Protein AF-A0A8T5T8E7-F1 (afdb_monomer)

Sequence (106 aa):
MHLLITVNSGESVYISFNAKYTIDNSGSYEYIESFIYQNGTAIPAPYAYVGEVNSEAVDSLRMVSLQYSIAGLAAGDYNFSIRATTGDNTGDNRIDDTILFIQTYL

Radius of gyration: 15.11 Å; Cα contacts (8 Å, |Δi|>4): 255; chains: 1; bounding box: 36×20×40 Å

Solvent-accessible surface area (backbone atoms only — not comparable to full-atom values): 6202 Å² total; per-residue (Å²): 108,81,43,84,44,76,38,53,80,74,26,26,40,40,41,37,36,40,38,31,43,42,74,49,54,87,74,43,50,32,37,42,40,43,45,33,29,44,94,83,45,80,46,96,55,68,66,44,79,77,48,67,52,84,60,85,66,92,75,65,90,41,73,49,76,53,74,53,74,50,69,87,51,71,58,47,64,32,43,36,36,65,46,39,45,47,73,78,66,82,49,70,47,34,70,77,46,73,55,80,48,76,48,72,44,120

Mean predicted aligned error: 5.39 Å

Secondary structure (DSSP, 8-state):
--EEEEE-TT-EEEEEEEEEEE---SSSEEEEEEEEEETTEEE---EEEEEE--S--TT--EEEEEEEEE-SPPSEEEEEEEEEEESS--S--EEEEEEEEEEEE-

pLDDT: mean 86.65, std 12.7, range [51.66, 97.56]

Foldseek 3Di:
DKDKDFAAPFKKKKKKKKFWWFDQDAFWWKKKDKWKDDPNDTDDDDIDTPDGDNDRPRDDRDMDMDIDMGGPDDGGMMIIDIWIATPVRPDDIGTPDMDIDMDMDD

Structure (mmCIF, N/CA/C/O backbone):
data_AF-A0A8T5T8E7-F1
#
_entry.id   AF-A0A8T5T8E7-F1
#
loop_
_atom_site.group_PDB
_atom_site.id
_atom_site.type_symbol
_atom_site.label_atom_id
_atom_site.label_alt_id
_atom_site.label_comp_id
_atom_site.label_asym_id
_atom_site.label_entity_id
_atom_site.label_seq_id
_atom_site.pdbx_PDB_ins_code
_atom_site.Cartn_x
_atom_site.Cartn_y
_atom_site.Cartn_z
_atom_site.occupancy
_atom_site.B_iso_or_equiv
_atom_site.auth_seq_id
_atom_site.auth_comp_id
_atom_site.auth_asym_id
_atom_site.auth_atom_id
_atom_site.pdbx_PDB_model_num
ATOM 1 N N . MET A 1 1 ? -4.086 -5.957 -6.530 1.00 62.25 1 MET A N 1
ATOM 2 C CA . MET A 1 1 ? -4.644 -6.672 -5.358 1.00 62.25 1 MET A CA 1
ATOM 3 C C . MET A 1 1 ? -5.521 -5.701 -4.586 1.00 62.25 1 MET A C 1
ATOM 5 O O . MET A 1 1 ? -5.076 -4.580 -4.373 1.00 62.25 1 MET A O 1
ATOM 9 N N . HIS A 1 2 ? -6.730 -6.112 -4.201 1.00 73.31 2 HIS A N 1
ATOM 10 C CA . HIS A 1 2 ? -7.610 -5.343 -3.317 1.00 73.31 2 HIS A CA 1
ATOM 11 C C . HIS A 1 2 ? -7.902 -6.189 -2.081 1.00 73.31 2 HIS A C 1
ATOM 13 O O . HIS A 1 2 ? -8.367 -7.319 -2.225 1.00 73.31 2 HIS A O 1
ATOM 19 N N . LEU A 1 3 ? -7.589 -5.669 -0.896 1.00 88.62 3 LEU A N 1
ATOM 20 C CA . LEU A 1 3 ? -7.865 -6.334 0.375 1.00 88.62 3 LEU A CA 1
ATOM 21 C C . LEU A 1 3 ? -8.866 -5.507 1.181 1.00 88.62 3 LEU A C 1
ATOM 23 O O . LEU A 1 3 ? -8.738 -4.285 1.243 1.00 88.62 3 LEU A O 1
ATOM 27 N N . LEU A 1 4 ? -9.835 -6.177 1.799 1.00 93.50 4 LEU A N 1
ATOM 28 C CA . LEU A 1 4 ? -10.779 -5.545 2.713 1.00 93.50 4 LEU A CA 1
ATOM 29 C C . LEU A 1 4 ? -10.181 -5.522 4.125 1.00 93.50 4 LEU A C 1
AT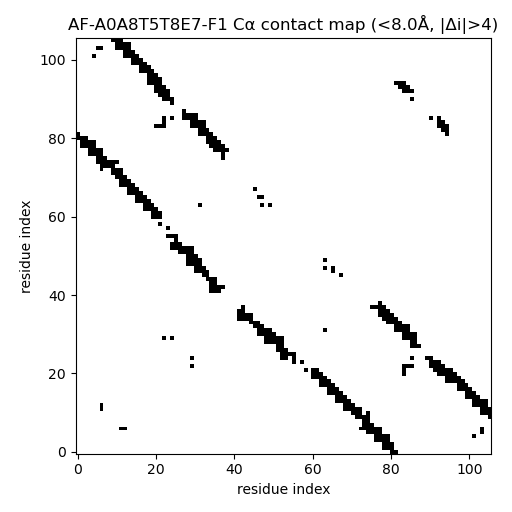OM 31 O O . LEU A 1 4 ? -9.681 -6.541 4.598 1.00 93.50 4 LEU A O 1
ATOM 35 N N . ILE A 1 5 ? -10.247 -4.374 4.791 1.00 95.88 5 ILE A N 1
ATOM 36 C CA . ILE A 1 5 ? -9.858 -4.185 6.190 1.00 95.88 5 ILE A CA 1
ATOM 37 C C . ILE A 1 5 ? -11.092 -3.701 6.942 1.00 95.88 5 ILE A C 1
ATOM 39 O O . ILE A 1 5 ? -11.624 -2.645 6.614 1.00 95.88 5 ILE A O 1
ATOM 43 N N . THR A 1 6 ? -11.524 -4.434 7.960 1.00 97.00 6 THR A N 1
ATOM 44 C CA . THR A 1 6 ? -12.607 -3.998 8.849 1.00 97.00 6 THR A CA 1
ATOM 45 C C . THR A 1 6 ? -12.004 -3.383 10.103 1.00 97.00 6 THR A C 1
ATOM 47 O O . THR A 1 6 ? -11.213 -4.037 10.778 1.00 97.00 6 THR A O 1
ATOM 50 N N . VAL A 1 7 ? -12.369 -2.138 10.408 1.00 97.31 7 VAL A N 1
ATOM 51 C CA . VAL A 1 7 ? -11.883 -1.378 11.569 1.00 97.31 7 VAL A CA 1
ATOM 52 C C . VAL A 1 7 ? -13.041 -1.140 12.531 1.00 97.31 7 VAL A C 1
ATOM 54 O O . VAL A 1 7 ? -14.070 -0.580 12.143 1.00 97.31 7 VAL A O 1
ATOM 57 N N . ASN A 1 8 ? -12.888 -1.541 13.791 1.00 97.38 8 ASN A N 1
ATOM 58 C CA . ASN A 1 8 ? -13.862 -1.234 14.836 1.00 97.38 8 ASN A CA 1
ATOM 59 C C . ASN A 1 8 ? -13.624 0.155 15.439 1.00 97.38 8 ASN A C 1
ATOM 61 O O . ASN A 1 8 ? -12.570 0.770 15.291 1.00 97.38 8 ASN A O 1
ATOM 65 N N . SER A 1 9 ? -14.624 0.659 16.164 1.00 96.69 9 SER A N 1
ATOM 66 C CA . SER A 1 9 ? -14.518 1.951 16.847 1.00 96.69 9 SER A CA 1
ATOM 67 C C . SER A 1 9 ? -13.334 1.968 17.816 1.00 96.69 9 SER A C 1
ATOM 69 O O . SER A 1 9 ? -13.310 1.200 18.775 1.00 96.69 9 SER A O 1
ATOM 71 N N . GLY A 1 10 ? -12.408 2.902 17.600 1.00 95.56 10 GLY A N 1
ATOM 72 C CA . GLY A 1 10 ? -11.218 3.085 18.432 1.00 95.56 10 GLY A CA 1
ATOM 73 C C . GLY A 1 10 ? -10.001 2.271 17.994 1.00 95.56 10 GLY A C 1
ATOM 74 O O . GLY A 1 10 ? -8.939 2.466 18.571 1.00 95.56 10 GLY A O 1
ATOM 75 N N . GLU A 1 11 ? -10.119 1.411 16.979 1.00 97.50 11 GLU A N 1
ATOM 76 C CA . GLU A 1 11 ? -8.979 0.660 16.458 1.00 97.50 11 GLU A CA 1
ATOM 77 C C . GLU A 1 11 ? -8.094 1.506 15.528 1.00 97.50 11 GLU A C 1
ATOM 79 O O . GLU A 1 11 ? -8.537 2.409 14.814 1.00 97.50 11 GLU A O 1
ATOM 84 N N . SER A 1 12 ? -6.814 1.160 15.520 1.00 96.62 12 SER A N 1
ATOM 85 C CA . SER A 1 12 ? -5.814 1.561 14.540 1.00 96.62 12 SER A CA 1
ATOM 86 C C . SER A 1 12 ? -5.501 0.391 13.608 1.00 96.62 12 SER A C 1
ATOM 88 O O . SER A 1 12 ? -5.731 -0.769 13.944 1.00 96.62 12 SER A O 1
ATOM 90 N N . VAL A 1 13 ? -4.941 0.686 12.437 1.00 97.31 13 VAL A N 1
ATOM 91 C CA . VAL A 1 13 ? -4.522 -0.315 11.449 1.00 97.31 13 VAL A CA 1
ATOM 92 C C . VAL A 1 13 ? -3.007 -0.280 11.325 1.00 97.31 13 VAL A C 1
ATOM 94 O O . VAL A 1 13 ? -2.442 0.778 11.067 1.00 97.31 13 VAL A O 1
ATOM 97 N N . TYR A 1 14 ? -2.351 -1.427 11.465 1.00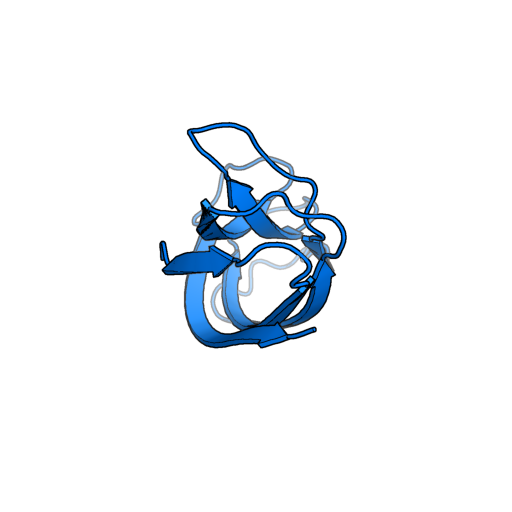 97.25 14 TYR A N 1
ATOM 98 C CA . TYR A 1 14 ? -0.957 -1.636 11.087 1.00 97.25 14 TYR A CA 1
ATOM 99 C C . TYR A 1 14 ? -0.897 -2.343 9.735 1.00 97.25 14 TYR A C 1
ATOM 101 O O . TYR A 1 14 ? -1.588 -3.340 9.522 1.00 97.25 14 TYR A O 1
ATOM 109 N N . ILE A 1 15 ? -0.058 -1.835 8.835 1.00 96.50 15 ILE A N 1
ATOM 110 C CA . ILE A 1 15 ? 0.186 -2.400 7.509 1.00 96.50 15 ILE A CA 1
ATOM 111 C C . ILE A 1 15 ? 1.688 -2.579 7.339 1.00 96.50 15 ILE A C 1
ATOM 113 O O . ILE A 1 15 ? 2.468 -1.646 7.534 1.00 96.50 15 ILE A O 1
ATOM 117 N N . SER A 1 16 ? 2.088 -3.776 6.930 1.00 96.00 16 SER A N 1
ATOM 118 C CA . SER A 1 16 ? 3.435 -4.068 6.465 1.00 96.00 16 SER A CA 1
ATOM 119 C C . SER A 1 16 ? 3.356 -4.904 5.203 1.00 96.00 16 SER A C 1
ATOM 121 O O . SER A 1 16 ? 2.598 -5.870 5.134 1.00 96.00 16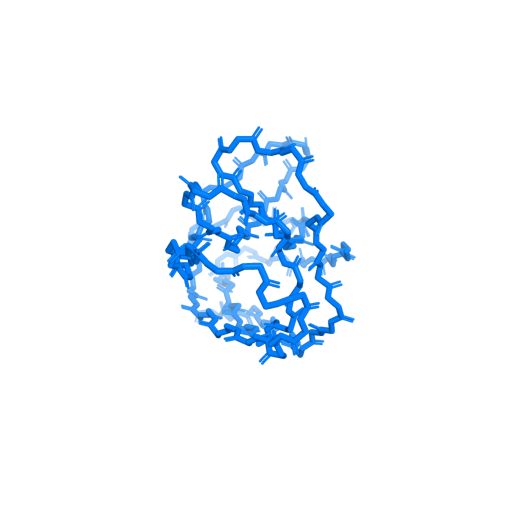 SER A O 1
ATOM 123 N N . PHE A 1 17 ? 4.140 -4.547 4.196 1.00 94.69 17 PHE A N 1
ATOM 124 C CA . PHE A 1 17 ? 4.298 -5.394 3.030 1.00 94.69 17 PHE A CA 1
ATOM 125 C C . PHE A 1 17 ? 5.730 -5.401 2.534 1.00 94.69 17 PHE A C 1
ATOM 127 O O . PHE A 1 17 ? 6.464 -4.422 2.677 1.00 94.69 17 PHE A O 1
ATOM 134 N N . ASN A 1 18 ? 6.085 -6.511 1.898 1.00 94.06 18 ASN A N 1
ATOM 135 C CA . ASN A 1 18 ? 7.206 -6.590 0.988 1.00 94.06 18 ASN A CA 1
ATOM 136 C C . ASN A 1 18 ? 6.659 -6.884 -0.410 1.00 94.06 18 ASN A C 1
ATOM 138 O O . ASN A 1 18 ? 5.933 -7.862 -0.590 1.00 94.06 18 ASN A O 1
ATOM 142 N N . ALA A 1 19 ? 6.964 -6.021 -1.373 1.00 92.56 19 ALA A N 1
ATOM 143 C CA . ALA A 1 19 ? 6.479 -6.140 -2.738 1.00 92.56 19 ALA A CA 1
ATOM 144 C C . ALA A 1 19 ? 7.653 -6.305 -3.695 1.00 92.56 19 ALA A C 1
ATOM 146 O O . ALA A 1 19 ? 8.558 -5.467 -3.725 1.00 92.56 19 ALA A O 1
ATOM 147 N N . LYS A 1 20 ? 7.596 -7.363 -4.499 1.00 91.31 20 LYS A N 1
ATOM 148 C CA . LYS A 1 20 ? 8.399 -7.493 -5.706 1.00 91.31 20 LYS A CA 1
ATOM 149 C C . LYS A 1 20 ? 7.695 -6.745 -6.832 1.00 91.31 20 LYS A C 1
ATOM 151 O O . LYS A 1 20 ? 6.484 -6.896 -7.005 1.00 91.31 20 LYS A O 1
ATOM 156 N N . TYR A 1 21 ? 8.438 -5.950 -7.586 1.00 88.12 21 TYR A N 1
ATOM 157 C CA . TYR A 1 21 ? 7.862 -5.116 -8.632 1.00 88.12 21 TYR A CA 1
ATOM 158 C C . TYR A 1 21 ? 8.739 -5.058 -9.877 1.00 88.12 21 TYR A C 1
ATOM 160 O O . TYR A 1 21 ? 9.963 -5.192 -9.810 1.00 88.12 21 TYR A O 1
ATOM 168 N N . THR A 1 22 ? 8.071 -4.782 -10.991 1.00 85.25 22 THR A N 1
ATOM 169 C CA . THR A 1 22 ? 8.672 -4.414 -12.264 1.00 85.25 22 THR A CA 1
ATOM 170 C C . THR A 1 22 ? 8.196 -3.008 -12.583 1.00 85.25 22 THR A C 1
ATOM 172 O O . THR A 1 22 ? 6.996 -2.728 -12.554 1.00 85.25 22 THR A O 1
ATOM 175 N N . ILE A 1 23 ? 9.151 -2.124 -12.839 1.00 82.38 23 ILE A N 1
ATOM 176 C CA . ILE A 1 23 ? 8.906 -0.779 -13.332 1.00 82.38 23 ILE A CA 1
ATOM 177 C C . ILE A 1 23 ? 9.778 -0.620 -14.571 1.00 82.38 23 ILE A C 1
ATOM 179 O O . ILE A 1 23 ? 11.004 -0.705 -14.479 1.00 82.38 23 ILE A O 1
ATOM 183 N N . ASP A 1 24 ? 9.128 -0.454 -15.717 1.00 76.69 24 ASP A N 1
ATOM 184 C CA . ASP A 1 24 ? 9.794 -0.103 -16.965 1.00 76.69 24 ASP A CA 1
ATOM 185 C C . ASP A 1 24 ? 9.906 1.418 -17.047 1.00 76.69 24 ASP A C 1
ATOM 187 O O . ASP A 1 24 ? 8.910 2.139 -16.936 1.00 76.69 24 ASP A O 1
ATOM 191 N N . ASN A 1 25 ? 11.133 1.912 -17.158 1.00 70.31 25 ASN A N 1
ATOM 192 C CA . ASN A 1 25 ? 11.423 3.324 -17.000 1.00 70.31 25 ASN A CA 1
ATOM 193 C C . ASN A 1 25 ? 12.623 3.746 -17.843 1.00 70.31 25 ASN A C 1
ATOM 195 O O . ASN A 1 25 ? 13.697 3.148 -17.781 1.00 70.31 25 ASN A O 1
ATOM 199 N N . SER A 1 26 ? 12.451 4.860 -18.551 1.00 61.75 26 SER A N 1
ATOM 200 C CA . SER A 1 26 ? 13.532 5.626 -19.157 1.00 61.75 26 SER A CA 1
ATOM 201 C C . SER A 1 26 ? 13.583 7.036 -18.547 1.00 61.75 26 SER A C 1
ATOM 203 O O . SER A 1 26 ? 12.969 7.967 -19.069 1.00 61.75 26 SER A O 1
ATOM 205 N N . GLY A 1 27 ? 14.336 7.211 -17.454 1.00 64.69 27 GLY A N 1
ATOM 206 C CA . GLY A 1 27 ? 14.739 8.533 -16.941 1.00 64.69 27 GLY A CA 1
ATOM 207 C C . GLY A 1 27 ? 13.760 9.272 -16.013 1.00 64.69 27 GLY A C 1
ATOM 208 O O . GLY A 1 27 ? 13.871 10.491 -15.892 1.00 64.69 27 GLY A O 1
ATOM 209 N N . SER A 1 28 ? 12.820 8.579 -15.361 1.00 74.56 28 SER A N 1
ATOM 210 C CA . SER A 1 28 ? 11.865 9.157 -14.394 1.00 74.56 28 SER A CA 1
ATOM 211 C C . SER A 1 28 ? 12.026 8.608 -12.965 1.00 74.56 28 SER A C 1
ATOM 213 O O . SER A 1 28 ? 12.700 7.607 -12.735 1.00 74.56 28 SER A O 1
ATOM 215 N N . TYR A 1 29 ? 11.372 9.244 -11.987 1.00 82.50 29 TYR A N 1
ATOM 216 C CA . TYR A 1 29 ? 11.253 8.725 -10.618 1.00 82.50 29 TYR A CA 1
ATOM 217 C C . TYR A 1 29 ? 10.330 7.501 -10.546 1.00 82.50 29 TYR A C 1
ATOM 219 O O . TYR A 1 29 ? 9.266 7.492 -11.168 1.00 82.50 29 TYR A O 1
ATOM 227 N N . GLU A 1 30 ? 10.694 6.513 -9.731 1.00 84.38 30 GLU A N 1
ATOM 228 C CA . GLU A 1 30 ? 9.922 5.288 -9.513 1.00 84.38 30 GLU A CA 1
ATOM 229 C C . GLU A 1 30 ? 9.345 5.228 -8.097 1.00 84.38 30 GLU A C 1
ATOM 231 O O . GLU A 1 30 ? 10.022 5.532 -7.104 1.00 84.38 30 GLU A O 1
ATOM 236 N N . TYR A 1 31 ? 8.095 4.776 -7.993 1.00 88.38 31 TYR A N 1
ATOM 237 C CA . TYR A 1 31 ? 7.378 4.712 -6.728 1.00 88.38 31 TYR A CA 1
ATOM 238 C C . TYR A 1 31 ? 6.587 3.418 -6.571 1.00 88.38 31 TYR A C 1
ATOM 240 O O . TYR A 1 31 ? 6.038 2.859 -7.524 1.00 88.38 31 TYR A O 1
ATOM 248 N N . ILE A 1 32 ? 6.465 3.000 -5.315 1.00 91.69 32 ILE A N 1
ATOM 249 C CA . ILE A 1 32 ? 5.501 1.999 -4.874 1.00 91.69 32 ILE A CA 1
ATOM 250 C C . ILE A 1 32 ? 4.518 2.703 -3.949 1.00 91.69 32 ILE A C 1
ATOM 252 O O . ILE A 1 32 ? 4.847 3.094 -2.828 1.00 91.69 32 ILE A O 1
ATOM 25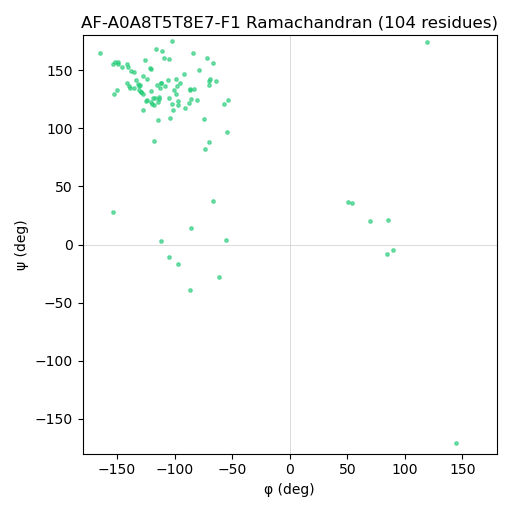6 N N . GLU A 1 33 ? 3.310 2.903 -4.451 1.00 92.00 33 GLU A N 1
ATOM 257 C CA . GLU A 1 33 ? 2.252 3.627 -3.764 1.00 92.00 33 GLU A CA 1
ATOM 258 C C . GLU A 1 33 ? 1.339 2.652 -3.034 1.00 92.00 33 GLU A C 1
ATOM 260 O O . GLU A 1 33 ? 0.975 1.600 -3.566 1.00 92.00 33 GLU A O 1
ATOM 265 N N . SER A 1 34 ? 0.942 3.025 -1.820 1.00 93.81 34 SER A N 1
ATOM 266 C CA . SER A 1 34 ? -0.131 2.360 -1.097 1.00 93.81 34 SER A CA 1
ATOM 267 C C . SER A 1 34 ? -1.374 3.241 -1.108 1.00 93.81 34 SER A C 1
ATOM 269 O O . SER A 1 34 ? -1.287 4.464 -1.013 1.00 93.81 34 SER A O 1
ATOM 271 N N . PHE A 1 35 ? -2.539 2.619 -1.240 1.00 94.25 35 PHE A N 1
ATOM 272 C CA . PHE A 1 35 ? -3.815 3.311 -1.285 1.00 94.25 35 PHE A CA 1
ATOM 273 C C . PHE A 1 35 ? -4.796 2.680 -0.320 1.00 94.25 35 PHE A C 1
ATOM 275 O O . PHE A 1 35 ? -4.917 1.454 -0.259 1.00 94.25 35 PHE A O 1
ATOM 282 N N . ILE A 1 36 ? -5.525 3.535 0.390 1.00 95.75 36 ILE A N 1
ATOM 283 C CA . ILE A 1 36 ? -6.597 3.143 1.297 1.00 95.75 36 ILE A CA 1
ATOM 284 C C . ILE A 1 36 ? -7.831 3.963 0.960 1.00 95.75 36 ILE A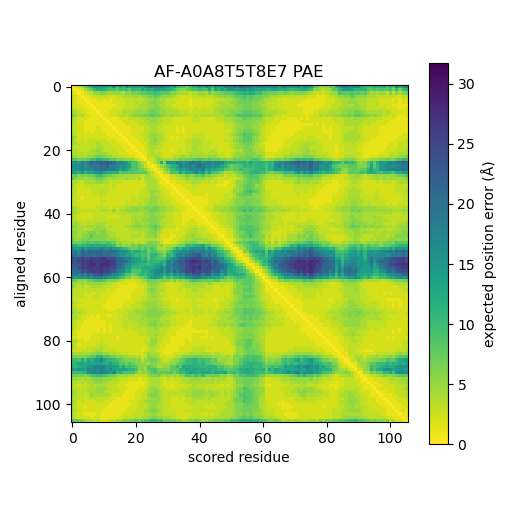 C 1
ATOM 286 O O . ILE A 1 36 ? -7.751 5.184 0.830 1.00 95.75 36 ILE A O 1
ATOM 290 N N . TYR A 1 37 ? -8.971 3.291 0.829 1.00 95.75 37 TYR A N 1
ATOM 291 C CA . TYR A 1 37 ? -10.238 3.932 0.498 1.00 95.75 37 TYR A CA 1
ATOM 292 C C . TYR A 1 37 ? -11.361 3.477 1.417 1.00 95.75 37 TYR A C 1
ATOM 294 O O . TYR A 1 37 ? -11.530 2.280 1.640 1.00 95.75 37 TYR A O 1
ATOM 302 N N . GLN A 1 38 ? -12.195 4.420 1.846 1.00 95.88 38 GLN A N 1
ATOM 303 C CA . GLN A 1 38 ? -13.475 4.148 2.498 1.00 95.88 38 GLN A CA 1
ATOM 304 C C . GLN A 1 38 ? -14.595 4.720 1.641 1.00 95.88 38 GLN A C 1
ATOM 306 O O . GLN A 1 38 ? -14.619 5.922 1.388 1.00 95.88 38 GLN A O 1
ATOM 311 N N . ASN A 1 39 ? -15.518 3.876 1.173 1.00 93.12 39 ASN A N 1
ATOM 312 C CA . ASN A 1 39 ? -16.651 4.305 0.338 1.00 93.12 39 ASN A CA 1
ATOM 313 C C . ASN A 1 39 ? -16.240 5.184 -0.867 1.00 93.12 39 ASN A C 1
ATOM 315 O O . ASN A 1 39 ? -16.930 6.137 -1.214 1.00 93.12 39 ASN A O 1
ATOM 319 N N . GLY A 1 40 ? -15.089 4.889 -1.482 1.00 91.44 40 GLY A N 1
ATOM 320 C CA . GLY A 1 40 ? -14.537 5.647 -2.614 1.00 91.44 40 GLY A CA 1
ATOM 321 C C . GLY A 1 40 ? -13.717 6.890 -2.240 1.00 91.44 40 GLY A C 1
ATOM 322 O O . GLY A 1 40 ? -13.049 7.448 -3.106 1.00 91.44 40 GLY A O 1
ATOM 323 N N . THR A 1 41 ? -13.696 7.298 -0.971 1.00 94.69 41 THR A N 1
ATOM 324 C CA . THR A 1 41 ? -12.869 8.415 -0.492 1.00 94.69 41 THR A CA 1
ATOM 325 C C . THR A 1 41 ? -11.470 7.929 -0.141 1.00 94.69 41 THR A C 1
ATOM 327 O O . THR A 1 41 ? -11.320 7.010 0.665 1.00 94.69 41 THR A O 1
ATOM 330 N N . ALA A 1 42 ? -10.450 8.553 -0.735 1.00 94.25 42 ALA A N 1
ATOM 331 C CA . ALA A 1 42 ? -9.051 8.253 -0.454 1.00 94.25 42 ALA A CA 1
ATOM 332 C C . ALA A 1 42 ? -8.649 8.728 0.946 1.00 94.25 42 ALA A C 1
ATOM 334 O O . ALA A 1 42 ? -8.964 9.849 1.349 1.00 94.25 42 ALA A O 1
ATOM 335 N N . ILE A 1 43 ? -7.902 7.889 1.652 1.00 94.25 43 ILE A N 1
ATOM 336 C CA . ILE A 1 43 ? -7.269 8.216 2.926 1.00 94.25 43 ILE A CA 1
ATOM 337 C C . ILE A 1 43 ? -5.767 8.331 2.698 1.00 94.25 43 ILE A C 1
ATOM 339 O O . ILE A 1 43 ? -5.205 7.486 1.996 1.00 94.25 43 ILE A O 1
ATOM 343 N N . PRO A 1 44 ? -5.106 9.352 3.275 1.00 92.31 44 PRO A N 1
ATOM 344 C 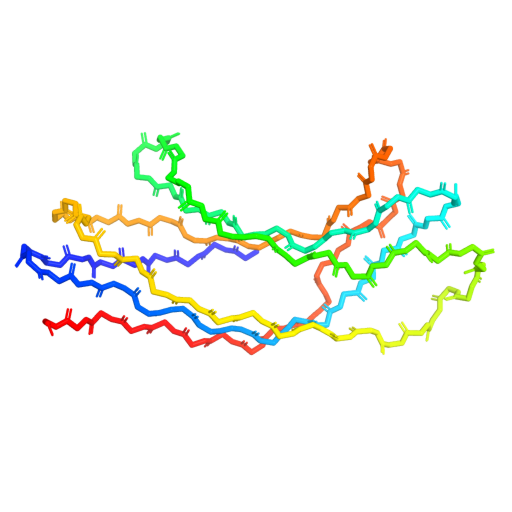CA . PRO A 1 44 ? -3.663 9.489 3.170 1.00 92.31 44 PRO A CA 1
ATOM 345 C C . PRO A 1 44 ? -2.945 8.213 3.615 1.00 92.31 44 PRO A C 1
ATOM 347 O O . PRO A 1 44 ? -3.130 7.735 4.734 1.00 92.31 44 PRO A O 1
ATOM 350 N N . ALA A 1 45 ? -2.110 7.686 2.729 1.00 91.50 45 ALA A N 1
ATOM 351 C CA . ALA A 1 45 ? -1.264 6.532 2.972 1.00 91.50 45 ALA A CA 1
ATOM 352 C C . ALA A 1 45 ? 0.141 6.832 2.423 1.00 91.50 45 ALA A C 1
ATOM 354 O O . ALA A 1 45 ? 0.280 7.620 1.481 1.00 91.50 45 ALA A O 1
ATOM 355 N N . PRO A 1 46 ? 1.201 6.279 3.030 1.00 90.31 46 PRO A N 1
ATOM 356 C CA . PRO A 1 46 ? 2.559 6.527 2.579 1.00 90.31 46 PRO A CA 1
ATOM 357 C C . PRO A 1 46 ? 2.848 5.825 1.248 1.00 90.31 46 PRO A C 1
ATOM 359 O O . PRO A 1 46 ? 2.207 4.847 0.865 1.00 90.31 46 PRO A O 1
ATOM 362 N N . TYR A 1 47 ? 3.880 6.298 0.566 1.00 89.44 47 TYR A N 1
ATOM 363 C CA . TYR A 1 47 ? 4.471 5.645 -0.594 1.00 89.44 47 TYR A CA 1
ATOM 364 C C . TYR A 1 47 ? 5.968 5.453 -0.347 1.00 89.44 47 TYR A C 1
ATOM 366 O O . TYR A 1 47 ? 6.567 6.146 0.479 1.00 89.44 47 TYR A O 1
ATOM 374 N N . ALA A 1 48 ? 6.574 4.512 -1.061 1.00 85.81 48 ALA A N 1
ATOM 375 C CA . ALA A 1 48 ? 8.014 4.325 -1.079 1.00 85.81 48 ALA A CA 1
ATOM 376 C C . ALA A 1 48 ? 8.581 4.855 -2.398 1.00 85.81 48 ALA A C 1
ATOM 378 O O . ALA A 1 48 ? 8.152 4.439 -3.472 1.00 85.81 48 ALA A O 1
ATOM 379 N N . TYR A 1 49 ? 9.560 5.754 -2.311 1.00 85.38 49 TYR A N 1
ATOM 380 C CA . TYR A 1 49 ? 10.408 6.101 -3.447 1.00 85.38 49 TYR A CA 1
ATOM 381 C C . TYR A 1 49 ? 11.493 5.034 -3.593 1.00 85.38 49 TYR A C 1
ATOM 383 O O . TYR A 1 49 ? 12.207 4.755 -2.626 1.00 85.38 49 TYR A O 1
ATOM 391 N N . VAL A 1 50 ? 11.597 4.422 -4.773 1.00 80.94 50 VAL A N 1
ATOM 392 C CA . VAL A 1 50 ? 12.494 3.274 -5.000 1.00 80.94 50 VAL A CA 1
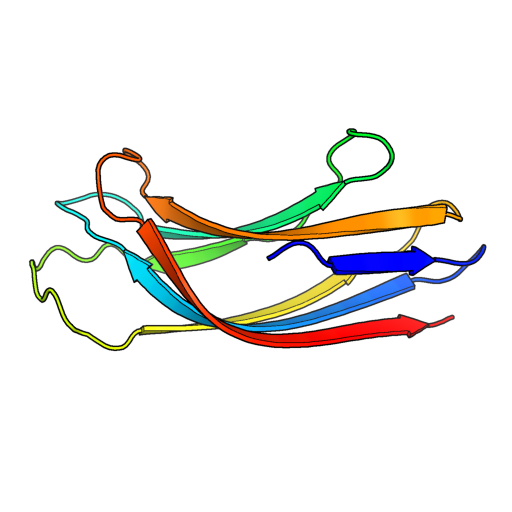ATOM 393 C C . VAL A 1 50 ? 13.674 3.579 -5.924 1.00 80.94 50 VAL A C 1
ATOM 395 O O . VAL A 1 50 ? 14.515 2.710 -6.147 1.00 80.94 50 VAL A O 1
ATOM 398 N N . GLY A 1 51 ? 13.801 4.836 -6.356 1.00 72.44 51 GLY A N 1
ATOM 399 C CA . GLY A 1 51 ? 14.940 5.347 -7.113 1.00 72.44 51 GLY A CA 1
ATOM 400 C C . GLY A 1 51 ? 14.563 5.873 -8.496 1.00 72.44 51 GLY A C 1
ATOM 401 O O . GLY A 1 51 ? 13.423 5.775 -8.935 1.00 72.44 51 GLY A O 1
ATOM 402 N N . GLU A 1 52 ? 15.549 6.449 -9.172 1.00 68.12 52 GLU A N 1
ATOM 403 C CA . GLU A 1 52 ? 15.556 6.645 -10.620 1.00 68.12 52 GLU A CA 1
ATOM 404 C C . GLU A 1 52 ? 16.479 5.561 -11.168 1.00 68.12 52 GLU A C 1
ATOM 406 O O . GLU A 1 52 ? 17.653 5.510 -10.777 1.00 68.12 52 GLU A O 1
ATOM 411 N N . VAL A 1 53 ? 15.996 4.684 -12.046 1.00 59.34 53 VAL A N 1
ATOM 412 C CA . VAL A 1 53 ? 16.900 3.771 -12.744 1.00 59.34 53 VAL A CA 1
ATOM 413 C C . VAL A 1 53 ? 17.102 4.238 -14.174 1.00 59.34 53 VAL A C 1
ATOM 415 O O . VAL A 1 53 ? 16.227 4.160 -15.023 1.00 59.34 53 VAL A O 1
ATOM 418 N N . ASN A 1 54 ? 18.315 4.728 -14.423 1.00 57.03 54 ASN A N 1
ATOM 419 C CA . ASN A 1 54 ? 18.775 5.217 -15.721 1.00 57.03 54 ASN A CA 1
ATOM 420 C C . ASN A 1 54 ? 19.325 4.098 -16.626 1.00 57.03 54 ASN A C 1
ATOM 422 O O . ASN A 1 54 ? 20.027 4.389 -17.594 1.00 57.03 54 ASN A O 1
ATOM 426 N N . SER A 1 55 ? 19.084 2.824 -16.298 1.00 52.66 55 SER A N 1
ATOM 427 C CA . SER A 1 55 ? 19.510 1.699 -17.132 1.00 52.66 55 SER A CA 1
ATOM 428 C C . SER A 1 55 ? 18.366 0.730 -17.405 1.00 52.66 55 SER A C 1
ATOM 430 O O . SER A 1 55 ? 17.687 0.266 -16.492 1.00 52.66 55 SER A O 1
ATOM 432 N N . GLU A 1 56 ? 18.214 0.385 -18.684 1.00 52.75 56 GLU A N 1
ATOM 433 C CA . GLU A 1 56 ? 17.268 -0.590 -19.242 1.00 52.75 56 GLU A CA 1
ATOM 434 C C . GLU A 1 56 ? 17.580 -2.036 -18.805 1.00 52.75 56 GLU A C 1
ATOM 436 O O . GLU A 1 56 ? 17.496 -2.976 -19.589 1.00 52.75 56 GLU A O 1
ATOM 441 N N . ALA A 1 57 ? 18.015 -2.267 -17.566 1.00 51.66 57 ALA A N 1
ATOM 442 C CA . ALA A 1 57 ? 18.161 -3.618 -17.051 1.00 51.66 57 ALA A CA 1
ATOM 443 C C . ALA A 1 57 ? 16.758 -4.179 -16.765 1.00 51.66 57 ALA A C 1
ATOM 445 O O . ALA A 1 57 ? 16.297 -4.158 -15.625 1.00 51.66 57 ALA A O 1
ATOM 446 N N . VAL A 1 58 ? 16.112 -4.682 -17.825 1.00 52.50 58 VAL A N 1
ATOM 447 C CA . VAL A 1 58 ? 14.744 -5.240 -17.925 1.00 52.50 58 VAL A CA 1
ATOM 448 C C . VAL A 1 58 ? 14.452 -6.390 -16.937 1.00 52.50 58 VAL A C 1
ATOM 450 O O . VAL A 1 58 ? 13.377 -6.970 -16.965 1.00 52.50 58 VAL A O 1
ATOM 453 N N . ASP A 1 59 ? 15.364 -6.747 -16.030 1.00 52.75 59 ASP A N 1
ATOM 454 C CA . ASP A 1 59 ? 15.191 -7.943 -15.199 1.00 52.75 59 ASP A CA 1
ATOM 455 C C . ASP A 1 59 ? 15.909 -7.892 -13.840 1.00 52.75 59 ASP A C 1
ATOM 457 O O . ASP A 1 59 ? 16.311 -8.913 -13.276 1.00 52.75 59 ASP A O 1
ATOM 461 N N . SER A 1 60 ? 16.115 -6.700 -13.270 1.00 58.56 60 SER A N 1
ATOM 462 C CA . SER A 1 60 ? 16.522 -6.644 -11.863 1.00 58.56 60 SER A CA 1
ATOM 463 C C . SER A 1 60 ? 15.300 -6.966 -11.003 1.00 58.56 60 SER A C 1
ATOM 465 O O . SER A 1 60 ? 14.399 -6.141 -10.896 1.00 58.56 60 SER A O 1
ATOM 467 N N . LEU A 1 61 ? 15.263 -8.149 -10.391 1.00 63.44 61 LEU A N 1
ATOM 468 C CA . LEU A 1 61 ? 14.314 -8.494 -9.331 1.00 63.44 61 LEU A CA 1
ATOM 469 C C . LEU A 1 61 ? 14.406 -7.441 -8.213 1.00 63.44 61 LEU A C 1
ATOM 471 O O . LEU A 1 61 ? 15.301 -7.511 -7.369 1.00 63.44 61 LEU A O 1
ATOM 475 N N . ARG A 1 62 ? 13.513 -6.446 -8.214 1.00 82.19 62 ARG A N 1
ATOM 476 C CA . ARG A 1 62 ? 13.478 -5.395 -7.191 1.00 82.19 62 ARG A CA 1
ATOM 477 C C . ARG A 1 62 ? 12.416 -5.705 -6.158 1.00 82.19 62 ARG A C 1
ATOM 479 O O . ARG A 1 62 ? 11.342 -6.213 -6.476 1.00 82.19 62 ARG A O 1
ATOM 486 N N . MET A 1 63 ? 12.737 -5.393 -4.909 1.00 88.44 63 MET A N 1
ATOM 487 C CA . MET A 1 63 ? 11.845 -5.573 -3.773 1.00 88.44 63 MET A CA 1
ATOM 488 C C . MET A 1 63 ? 11.857 -4.308 -2.927 1.00 88.44 63 MET A C 1
ATOM 490 O O . MET A 1 63 ? 12.907 -3.695 -2.734 1.00 88.44 63 MET A O 1
ATOM 494 N N . VAL A 1 64 ? 10.697 -3.928 -2.405 1.00 90.38 64 VAL A N 1
ATOM 495 C CA . VAL A 1 64 ? 10.566 -2.842 -1.432 1.00 90.38 64 VAL A CA 1
ATOM 496 C C . VAL A 1 64 ? 9.794 -3.333 -0.222 1.00 90.38 64 VAL A C 1
ATOM 498 O O . VAL A 1 64 ? 8.864 -4.126 -0.361 1.00 90.38 64 VAL A O 1
ATOM 501 N N . SER A 1 65 ? 10.160 -2.836 0.956 1.00 93.12 65 SER A N 1
ATOM 502 C CA . SER A 1 65 ? 9.369 -3.010 2.170 1.00 93.12 65 SER A CA 1
ATOM 503 C C . SER A 1 65 ? 8.813 -1.668 2.619 1.00 93.12 65 SER A C 1
ATOM 505 O O . SER A 1 65 ? 9.555 -0.689 2.693 1.00 93.12 65 SER A O 1
ATOM 507 N N . LEU A 1 66 ? 7.533 -1.636 2.975 1.00 94.56 66 LEU A N 1
ATOM 508 C CA . LEU A 1 66 ? 6.909 -0.483 3.614 1.00 94.56 66 LEU A CA 1
ATOM 509 C C . LEU A 1 66 ? 6.126 -0.952 4.836 1.00 94.56 66 LEU A C 1
ATOM 511 O O . LEU A 1 66 ? 5.439 -1.971 4.793 1.00 94.56 66 LEU A O 1
ATOM 515 N N . GLN A 1 67 ? 6.251 -0.209 5.932 1.00 96.06 67 GLN A N 1
ATOM 516 C CA . GLN A 1 67 ? 5.546 -0.478 7.180 1.00 96.06 67 GLN A CA 1
ATOM 517 C C . GLN A 1 67 ? 5.053 0.827 7.791 1.00 96.06 67 GLN A C 1
ATOM 519 O O . GLN A 1 67 ? 5.797 1.809 7.840 1.00 96.06 67 GLN A O 1
ATOM 524 N N . TYR A 1 68 ? 3.808 0.845 8.246 1.00 96.38 68 TYR A N 1
ATOM 525 C CA . TYR A 1 68 ? 3.205 2.023 8.856 1.00 96.38 68 TYR A CA 1
ATOM 526 C C . TYR A 1 68 ? 1.930 1.667 9.621 1.00 96.38 68 TYR A C 1
ATOM 528 O O . TYR A 1 68 ? 1.346 0.600 9.433 1.00 96.38 68 TYR A O 1
ATOM 536 N N . SER A 1 69 ? 1.493 2.599 10.466 1.00 96.31 69 SER A N 1
ATOM 537 C CA . SER A 1 69 ? 0.205 2.535 11.150 1.00 96.31 69 SER A CA 1
ATOM 538 C C . SER A 1 69 ? -0.658 3.737 10.795 1.00 96.31 69 SER A C 1
ATOM 540 O O . SER A 1 69 ? -0.141 4.828 10.551 1.00 96.31 69 SER A O 1
ATOM 542 N N . ILE A 1 70 ? -1.972 3.547 10.828 1.00 95.19 70 ILE A N 1
ATOM 543 C CA . ILE A 1 70 ? -2.966 4.609 10.702 1.00 95.19 70 ILE A CA 1
ATOM 544 C C . ILE A 1 70 ? -3.885 4.541 11.913 1.00 95.19 70 ILE A C 1
ATOM 546 O O . ILE A 1 70 ? -4.495 3.508 12.183 1.00 95.19 70 ILE A O 1
ATOM 550 N N . ALA A 1 71 ? -3.976 5.654 12.630 1.00 94.56 71 ALA A N 1
ATOM 551 C CA . ALA A 1 71 ? -4.854 5.829 13.778 1.00 94.56 71 ALA A CA 1
ATOM 552 C C . ALA A 1 71 ? -5.984 6.811 13.445 1.00 94.56 71 ALA A C 1
ATOM 554 O O . ALA A 1 71 ? -5.916 7.543 12.456 1.00 94.56 71 ALA A O 1
ATOM 555 N N . GLY A 1 72 ? -7.014 6.853 14.294 1.00 93.31 72 GLY A N 1
ATOM 556 C CA . GLY A 1 72 ? -8.121 7.806 14.155 1.00 93.31 72 GLY A CA 1
ATOM 557 C C . GLY A 1 72 ? -9.037 7.532 12.960 1.00 93.31 72 GLY A C 1
ATOM 558 O O . GLY A 1 72 ? -9.744 8.434 12.513 1.00 93.31 72 GLY A O 1
ATOM 559 N N . LEU A 1 73 ? -9.024 6.304 12.438 1.00 94.25 73 LEU A N 1
ATOM 560 C CA . LEU A 1 73 ? -9.985 5.867 11.434 1.00 94.25 73 LEU A CA 1
ATOM 561 C C . LEU A 1 73 ? -11.374 5.749 12.066 1.00 94.25 73 LEU A C 1
ATOM 563 O O . LEU A 1 73 ? -11.528 5.336 13.217 1.00 94.25 73 LEU A O 1
ATOM 567 N N . ALA A 1 74 ? -12.397 6.128 11.304 1.00 95.31 74 ALA A N 1
ATOM 568 C CA . ALA A 1 74 ? -13.769 5.828 11.680 1.00 95.31 74 ALA A CA 1
ATOM 569 C C . ALA A 1 74 ? -14.002 4.309 11.623 1.00 95.31 74 ALA A C 1
ATOM 571 O O . ALA A 1 74 ? -13.332 3.589 10.887 1.00 95.31 74 ALA A O 1
ATOM 572 N N . ALA A 1 75 ? -14.982 3.807 12.370 1.00 96.75 75 ALA A N 1
ATOM 573 C CA . ALA A 1 75 ? -15.356 2.404 12.238 1.00 96.75 75 ALA A CA 1
ATOM 574 C C . ALA A 1 75 ? -15.915 2.124 10.828 1.00 96.75 75 ALA A C 1
ATOM 576 O O . ALA A 1 75 ? -16.666 2.940 10.283 1.00 96.75 75 ALA A O 1
ATOM 577 N N . GLY A 1 76 ? -15.579 0.970 10.255 1.00 97.12 76 GLY A N 1
ATOM 578 C CA . GLY A 1 76 ? -16.095 0.519 8.965 1.00 97.12 76 GLY A CA 1
ATOM 579 C C . GLY A 1 76 ? -15.082 -0.254 8.129 1.00 97.12 76 GLY A C 1
ATOM 580 O O . GLY A 1 76 ? -13.999 -0.606 8.594 1.00 97.12 76 GLY A O 1
ATOM 581 N N . ASP A 1 77 ? -15.460 -0.501 6.877 1.00 97.56 77 ASP A N 1
ATOM 582 C CA . ASP A 1 77 ? -14.663 -1.277 5.933 1.00 97.56 77 ASP A CA 1
ATOM 583 C C . ASP A 1 77 ? -13.848 -0.382 4.995 1.00 97.56 77 ASP A C 1
ATOM 585 O O . ASP A 1 77 ? -14.342 0.601 4.432 1.00 97.56 77 ASP A O 1
ATOM 589 N N . TYR A 1 7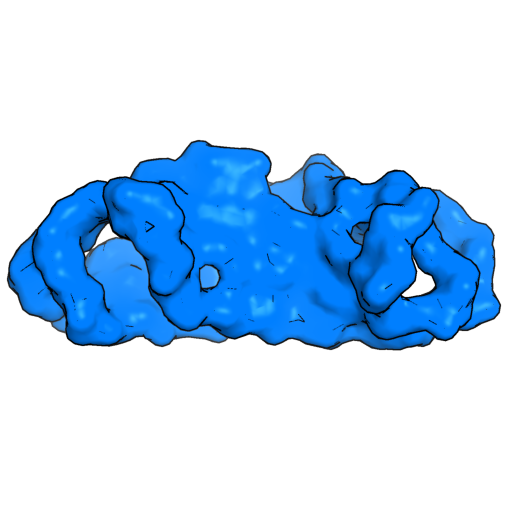8 ? -12.595 -0.771 4.793 1.00 97.12 78 TYR A N 1
ATOM 590 C CA . TYR A 1 78 ? -11.610 -0.070 3.986 1.00 97.12 78 TYR A CA 1
ATOM 591 C C . TYR A 1 78 ? -11.052 -0.993 2.912 1.00 97.12 78 TYR A C 1
ATOM 593 O O . TYR A 1 78 ? -10.805 -2.172 3.149 1.00 97.12 78 TYR A O 1
ATOM 601 N N . ASN A 1 79 ? -10.803 -0.444 1.729 1.00 96.06 79 ASN A N 1
ATOM 602 C CA . ASN A 1 79 ? -10.102 -1.141 0.660 1.00 96.06 79 ASN A CA 1
ATOM 603 C C . ASN A 1 79 ? -8.643 -0.718 0.659 1.00 96.06 79 ASN A C 1
ATOM 605 O O . ASN A 1 79 ? -8.357 0.476 0.613 1.00 96.06 79 ASN A O 1
ATOM 609 N N . PHE A 1 80 ? -7.743 -1.692 0.643 1.00 95.56 80 PHE A N 1
ATOM 610 C CA . PHE A 1 80 ? -6.312 -1.485 0.503 1.00 95.56 80 PHE A CA 1
ATOM 611 C C . PHE A 1 80 ? -5.809 -2.015 -0.836 1.00 95.56 80 PHE A C 1
ATOM 613 O O . PHE A 1 80 ? -6.194 -3.103 -1.270 1.00 95.56 80 PHE A O 1
ATOM 620 N N . SER A 1 81 ? -4.916 -1.265 -1.472 1.00 94.31 81 SER A N 1
ATOM 621 C CA . SER A 1 81 ? -4.203 -1.699 -2.671 1.00 94.31 81 SER A CA 1
ATOM 622 C C . SER A 1 81 ? -2.817 -1.077 -2.746 1.00 94.31 81 SER A C 1
ATOM 624 O O . SER A 1 81 ? -2.583 -0.005 -2.195 1.00 94.31 81 SER A O 1
ATOM 626 N N . ILE A 1 82 ? -1.924 -1.727 -3.483 1.00 93.94 82 ILE A N 1
ATOM 627 C CA . ILE A 1 82 ? -0.597 -1.209 -3.821 1.00 93.94 82 ILE A CA 1
ATOM 628 C C . ILE A 1 82 ? -0.432 -1.128 -5.334 1.00 93.94 82 ILE A C 1
ATOM 630 O O . ILE A 1 82 ? -1.040 -1.913 -6.070 1.00 93.94 82 ILE A O 1
ATOM 634 N N . ARG A 1 83 ? 0.398 -0.191 -5.789 1.00 91.62 83 ARG A N 1
ATOM 635 C CA . ARG A 1 83 ? 0.688 0.039 -7.206 1.00 91.62 83 ARG A CA 1
ATOM 636 C C . ARG A 1 83 ? 2.158 0.385 -7.405 1.00 91.62 83 ARG A C 1
ATOM 638 O O . ARG A 1 83 ? 2.710 1.172 -6.645 1.00 91.62 83 ARG A O 1
ATOM 645 N N . ALA A 1 84 ? 2.749 -0.163 -8.459 1.00 90.06 84 ALA A N 1
ATOM 646 C CA . ALA A 1 84 ? 3.996 0.335 -9.022 1.00 90.06 84 ALA A CA 1
ATOM 647 C C . ALA A 1 84 ? 3.689 1.448 -10.025 1.00 90.06 84 ALA A C 1
ATOM 649 O O . ALA A 1 84 ? 2.780 1.294 -10.840 1.00 90.06 84 ALA A O 1
ATOM 650 N N . THR A 1 85 ? 4.409 2.565 -9.953 1.00 88.56 85 THR A N 1
ATOM 651 C CA . THR A 1 85 ? 4.221 3.701 -10.863 1.00 88.56 85 THR A CA 1
ATOM 652 C C . THR A 1 85 ? 5.544 4.395 -11.159 1.00 88.56 85 THR A C 1
ATOM 654 O O . THR A 1 85 ? 6.453 4.414 -10.328 1.00 88.56 85 THR A O 1
ATOM 657 N N . THR A 1 86 ? 5.619 5.028 -12.324 1.00 86.19 86 THR A N 1
ATOM 658 C CA . THR A 1 86 ? 6.679 5.970 -12.702 1.00 86.19 86 THR A CA 1
ATOM 659 C C . THR A 1 86 ? 6.128 7.389 -12.749 1.00 86.19 86 THR A C 1
ATOM 661 O O . THR A 1 86 ? 4.915 7.585 -12.852 1.00 86.19 86 THR A O 1
ATOM 664 N N . GLY A 1 87 ? 7.009 8.388 -12.675 1.00 76.75 87 GLY A N 1
ATOM 665 C CA . GLY A 1 87 ? 6.630 9.800 -12.787 1.00 76.75 87 GLY A CA 1
ATOM 666 C C . GLY A 1 87 ? 5.981 10.176 -14.127 1.00 76.75 87 GLY A C 1
ATOM 667 O O . GLY A 1 87 ? 5.161 11.089 -14.167 1.00 76.75 87 GLY A O 1
ATOM 668 N N . ASP A 1 88 ? 6.306 9.465 -15.207 1.00 76.69 88 ASP A N 1
ATOM 669 C CA . ASP A 1 88 ? 5.734 9.660 -16.544 1.00 76.69 88 ASP A CA 1
ATOM 670 C C . ASP A 1 88 ? 4.573 8.696 -16.864 1.00 76.69 88 ASP A C 1
ATOM 672 O O . ASP A 1 88 ? 3.779 8.955 -17.767 1.00 76.69 88 ASP A O 1
ATOM 676 N N . ASN A 1 89 ? 4.444 7.615 -16.089 1.00 73.44 89 ASN A N 1
ATOM 677 C CA . ASN A 1 89 ? 3.425 6.575 -16.187 1.00 73.44 89 ASN A CA 1
ATOM 678 C C . ASN A 1 89 ? 3.306 5.931 -17.587 1.00 73.44 89 ASN A C 1
ATOM 680 O O . ASN A 1 89 ? 2.197 5.617 -18.028 1.00 73.44 89 ASN A O 1
ATOM 684 N N . THR A 1 90 ? 4.429 5.766 -18.299 1.00 70.19 90 THR A N 1
ATOM 685 C CA . THR A 1 90 ? 4.442 5.299 -19.702 1.00 70.19 90 THR A CA 1
ATOM 686 C C . THR A 1 90 ? 4.885 3.841 -19.911 1.00 70.19 90 THR A C 1
ATOM 688 O O . THR A 1 90 ? 4.674 3.314 -21.004 1.00 70.19 90 THR A O 1
ATOM 691 N N . GLY A 1 91 ? 5.432 3.174 -18.888 1.00 73.88 91 GLY A N 1
ATOM 692 C CA . GLY A 1 91 ? 5.966 1.805 -18.969 1.00 73.88 91 GLY A CA 1
ATOM 693 C C . GLY A 1 91 ? 5.072 0.696 -18.390 1.00 73.88 91 GLY A C 1
ATOM 694 O O . GLY A 1 91 ? 4.020 0.946 -17.791 1.00 73.88 91 GLY A O 1
ATOM 695 N N . ASP A 1 92 ? 5.512 -0.557 -18.558 1.00 81.69 92 ASP A N 1
ATOM 696 C CA . ASP A 1 92 ? 4.943 -1.741 -17.898 1.00 81.69 92 ASP A CA 1
ATOM 697 C C . ASP A 1 92 ? 5.275 -1.729 -16.396 1.00 81.69 92 ASP A C 1
ATOM 699 O O . ASP A 1 92 ? 6.296 -2.244 -15.935 1.00 81.69 92 ASP A O 1
ATOM 703 N N . ASN A 1 93 ? 4.390 -1.085 -15.636 1.00 84.75 93 ASN A N 1
ATOM 704 C CA . ASN A 1 93 ? 4.494 -0.937 -14.193 1.00 84.75 93 ASN A CA 1
ATOM 705 C C . ASN A 1 93 ? 3.562 -1.925 -13.497 1.00 84.75 93 ASN A C 1
ATOM 707 O O . ASN A 1 93 ? 2.334 -1.818 -13.583 1.00 84.75 93 ASN A O 1
ATOM 711 N N . ARG A 1 94 ? 4.129 -2.871 -12.750 1.00 87.88 94 ARG A N 1
ATOM 712 C CA . ARG A 1 94 ? 3.341 -3.889 -12.053 1.00 87.88 94 ARG A CA 1
ATOM 713 C C . ARG A 1 94 ? 3.975 -4.359 -10.754 1.00 87.88 94 ARG A C 1
ATOM 715 O O . ARG A 1 94 ? 5.184 -4.317 -10.547 1.00 87.88 94 ARG A O 1
ATOM 722 N N . ILE A 1 95 ? 3.106 -4.856 -9.884 1.00 90.75 95 ILE A N 1
ATOM 723 C CA . ILE A 1 95 ? 3.487 -5.621 -8.7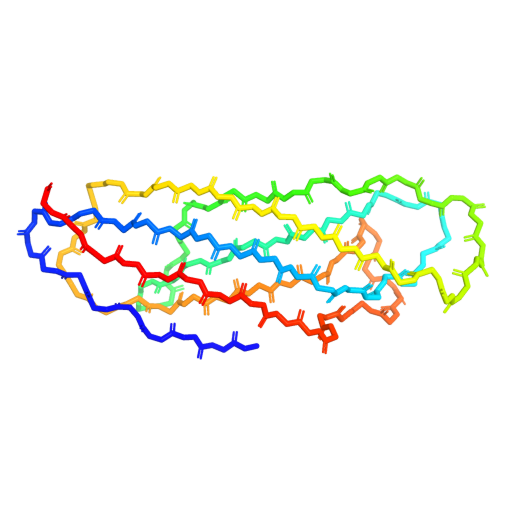01 1.00 90.75 95 ILE A CA 1
ATOM 724 C C . ILE A 1 95 ? 3.502 -7.095 -9.109 1.00 90.75 95 ILE A C 1
ATOM 726 O O . ILE A 1 95 ? 2.465 -7.622 -9.510 1.00 90.75 95 ILE A O 1
ATOM 730 N N . ASP A 1 96 ? 4.666 -7.736 -9.030 1.00 90.25 96 ASP A N 1
ATOM 731 C CA . ASP A 1 96 ? 4.861 -9.127 -9.455 1.00 90.25 96 ASP A CA 1
ATOM 732 C C . ASP A 1 96 ? 4.517 -10.128 -8.347 1.00 90.25 96 ASP A C 1
ATOM 734 O O . ASP A 1 96 ? 3.970 -11.192 -8.621 1.00 90.25 96 ASP A O 1
ATOM 738 N N . ASP A 1 97 ? 4.866 -9.801 -7.101 1.00 91.38 97 ASP A N 1
ATOM 739 C CA . ASP A 1 97 ? 4.612 -10.640 -5.927 1.00 91.38 97 ASP A CA 1
ATOM 740 C C . ASP A 1 97 ? 4.520 -9.771 -4.667 1.00 91.38 97 ASP A C 1
ATOM 742 O O . ASP A 1 97 ? 5.045 -8.653 -4.623 1.00 91.38 97 ASP A O 1
ATOM 746 N N . THR A 1 98 ? 3.822 -10.235 -3.633 1.00 92.69 98 THR A N 1
ATOM 747 C CA . THR A 1 98 ? 3.658 -9.482 -2.385 1.00 92.69 98 THR A CA 1
ATOM 748 C C . THR A 1 98 ? 3.443 -10.391 -1.186 1.00 92.69 98 THR A C 1
ATOM 750 O O . THR A 1 98 ? 2.519 -11.200 -1.156 1.00 92.69 98 THR A O 1
ATOM 753 N N . ILE A 1 99 ? 4.224 -10.155 -0.133 1.00 94.25 99 ILE A N 1
ATOM 754 C CA . ILE A 1 99 ? 3.898 -10.606 1.220 1.00 94.25 99 ILE A CA 1
ATOM 755 C C . ILE A 1 99 ? 3.247 -9.428 1.935 1.00 94.25 99 ILE A C 1
ATOM 757 O O . ILE A 1 99 ? 3.865 -8.375 2.072 1.00 94.25 99 ILE A O 1
ATOM 761 N N . LEU A 1 100 ? 2.003 -9.604 2.377 1.00 94.94 100 LEU A N 1
ATOM 762 C CA . LEU A 1 100 ? 1.208 -8.571 3.035 1.00 94.94 100 LEU A CA 1
ATOM 763 C C . LEU A 1 100 ? 0.798 -9.026 4.435 1.00 94.94 100 LEU A C 1
ATOM 765 O O . LEU A 1 100 ? 0.256 -10.115 4.611 1.00 94.94 100 LEU A O 1
ATOM 769 N N . PHE A 1 101 ? 0.996 -8.147 5.410 1.00 95.75 101 PHE A N 1
ATOM 770 C CA . PHE A 1 101 ? 0.482 -8.270 6.762 1.00 95.75 101 PHE A CA 1
ATOM 771 C C . PHE A 1 101 ? -0.341 -7.030 7.110 1.00 95.75 101 PHE A C 1
ATOM 773 O O . PHE A 1 101 ? 0.151 -5.903 7.028 1.00 95.75 101 PHE A O 1
ATOM 780 N N . ILE A 1 102 ? -1.595 -7.243 7.509 1.00 95.94 102 ILE A N 1
ATOM 781 C CA . ILE A 1 102 ? -2.484 -6.190 8.000 1.00 95.94 102 ILE A CA 1
ATOM 782 C C . ILE A 1 102 ? -3.113 -6.658 9.304 1.00 95.94 102 ILE A C 1
ATOM 784 O O . ILE A 1 102 ? -3.612 -7.780 9.387 1.00 95.94 102 ILE A O 1
ATOM 788 N N . GLN A 1 103 ? -3.105 -5.786 10.306 1.00 96.81 103 GLN A N 1
ATOM 789 C CA . GLN A 1 103 ? -3.697 -6.047 11.611 1.00 96.81 103 GLN A CA 1
ATOM 790 C C . GLN A 1 103 ? -4.410 -4.798 12.127 1.00 96.81 103 GLN A C 1
ATOM 792 O O . GLN A 1 103 ? -3.848 -3.705 12.076 1.00 96.81 103 GLN A O 1
ATOM 797 N N . THR A 1 104 ? -5.609 -4.964 12.688 1.00 97.38 104 THR A N 1
ATOM 798 C CA . THR A 1 104 ? -6.231 -3.939 13.532 1.00 97.38 104 THR A CA 1
ATOM 799 C C . THR A 1 104 ? -5.881 -4.152 15.003 1.00 97.38 104 THR A C 1
ATOM 801 O O . THR A 1 104 ? -5.656 -5.281 15.450 1.00 97.38 104 THR A O 1
ATOM 804 N N . TYR A 1 105 ? -5.752 -3.061 15.754 1.00 97.19 105 TYR A N 1
ATOM 805 C CA . TYR A 1 105 ? -5.382 -3.087 17.170 1.00 97.19 105 TYR A CA 1
ATOM 806 C C . TYR A 1 105 ? -5.951 -1.878 17.920 1.00 97.19 105 TYR A C 1
ATOM 808 O O . TYR A 1 105 ? -6.248 -0.861 17.301 1.00 97.19 105 TYR A O 1
ATOM 816 N N . LEU A 1 106 ? -6.102 -1.999 19.242 1.00 93.44 106 LEU A N 1
ATOM 817 C CA . LEU A 1 106 ? -6.534 -0.916 20.139 1.00 93.44 106 LEU A CA 1
ATOM 818 C C . LEU A 1 106 ? -5.363 -0.019 20.555 1.00 93.44 106 LEU A C 1
ATOM 820 O O . LEU A 1 106 ? -4.276 -0.576 20.834 1.00 93.44 106 LEU A O 1
#

Nearest PDB structures (foldseek):
  4msv-assembly1_A  TM=5.054E-01  e=4.918E-02  Homo sapiens
  6ooz-assembly1_C  TM=6.604E-01  e=3.380E-01  Homo sapiens
  6i50-assembly1_A  TM=6.049E-01  e=1.289E-01  Spodoptera frugiperda
  7msg-assembly1_A  TM=3.997E-01  e=8.863E-02  Homo sapiens
  5mu8-assembly24_w  TM=4.077E-01  e=1.876E-01  Homo sapiens